Protein AF-A0A1G3FG01-F1 (afdb_monomer_lite)

Foldseek 3Di:
DDDDDDDPDDPPPPPPDDPDDFDKDKDAQLVPRHTQPQVVVVLSVVVVVLVVVCVVPVQDKDKDWDWTPRDPVTWIWIWIQGNFWIKIFTNAHPPDDRVLVVQVCCCVVVVPDDRPDDPPNRHGSMMMTGTDDPDDPPPPPPD

Sequenc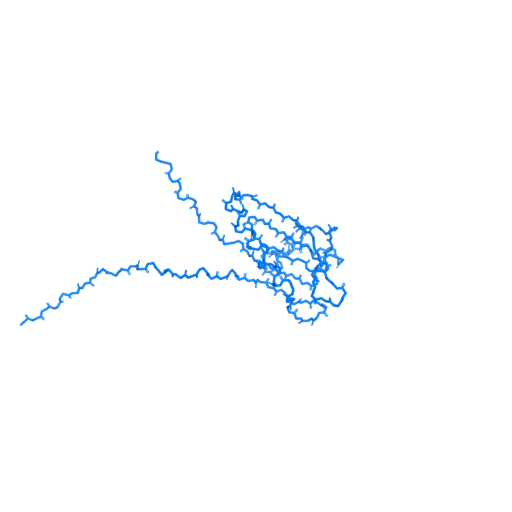e (143 aa):
MTERQLPVHGDIAARKGKPRAPEVVATLCRRSGQHCPAAMVFIRQVLRAAELAIAAAPEFEMTGATTLAGCAEGCPALFRLSAVGVDVFCGVGPEGDADALARFATGFLEARAPVPLPPATSVPLALLRVPAPPIAEPLCRVS

Radius of gyration: 21.1 Å; chains: 1; bounding box: 84×34×46 Å

pLDDT: mean 79.89, std 18.99, range [34.97, 97.56]

Structure (mmCIF, N/CA/C/O backbone):
data_AF-A0A1G3FG01-F1
#
_entry.id   AF-A0A1G3FG01-F1
#
loop_
_atom_site.group_PDB
_atom_site.id
_atom_site.type_symbol
_atom_site.label_atom_id
_atom_site.label_alt_id
_atom_site.label_comp_id
_atom_site.label_asym_id
_atom_site.label_entity_id
_atom_site.label_seq_id
_atom_site.pdbx_PDB_ins_code
_atom_site.Cartn_x
_atom_site.Cartn_y
_atom_site.Cartn_z
_atom_site.occupancy
_atom_site.B_iso_or_equiv
_atom_site.auth_seq_id
_atom_site.auth_comp_id
_atom_site.auth_asym_id
_atom_site.auth_atom_id
_atom_site.pdbx_PDB_model_num
ATOM 1 N N . MET A 1 1 ? 69.786 -13.575 8.326 1.00 42.09 1 MET A N 1
ATOM 2 C CA . MET A 1 1 ? 69.170 -12.373 7.730 1.00 42.09 1 MET A CA 1
ATOM 3 C C . MET A 1 1 ? 67.927 -12.848 7.011 1.00 42.09 1 MET A C 1
ATOM 5 O O . MET A 1 1 ? 68.037 -13.524 6.001 1.00 42.09 1 MET A O 1
ATOM 9 N N . THR A 1 2 ? 66.781 -12.648 7.652 1.00 40.59 2 THR A N 1
ATOM 10 C CA . THR A 1 2 ? 65.496 -13.258 7.305 1.00 40.59 2 THR A CA 1
ATOM 11 C C . THR A 1 2 ? 64.556 -12.115 6.977 1.00 40.59 2 THR A C 1
ATOM 13 O O . THR A 1 2 ? 64.169 -11.394 7.893 1.00 40.59 2 THR A O 1
ATOM 16 N N . GLU A 1 3 ? 64.200 -11.935 5.709 1.00 38.56 3 GLU A N 1
ATOM 17 C CA . GLU A 1 3 ? 63.191 -10.951 5.326 1.00 38.56 3 GLU A CA 1
ATOM 18 C C . GLU A 1 3 ? 61.997 -11.673 4.707 1.00 38.56 3 GLU A C 1
ATOM 20 O O . GLU A 1 3 ? 62.112 -12.445 3.757 1.00 38.56 3 GLU A O 1
ATOM 25 N N . ARG A 1 4 ? 60.864 -11.515 5.391 1.00 40.09 4 ARG A N 1
ATOM 26 C CA . ARG A 1 4 ? 59.598 -12.191 5.141 1.00 40.09 4 ARG A CA 1
ATOM 27 C C . ARG A 1 4 ? 58.892 -11.525 3.965 1.00 40.09 4 ARG A C 1
ATOM 29 O O . ARG A 1 4 ? 58.605 -10.334 4.009 1.00 40.09 4 ARG A O 1
ATOM 36 N N . GLN A 1 5 ? 58.541 -12.337 2.977 1.00 43.47 5 GLN A N 1
ATOM 37 C CA . GLN A 1 5 ? 57.603 -12.018 1.906 1.00 43.47 5 GLN A CA 1
ATOM 38 C C . GLN A 1 5 ? 56.250 -11.555 2.494 1.00 43.47 5 GLN A C 1
ATOM 40 O O . GLN A 1 5 ? 55.611 -12.310 3.231 1.00 43.47 5 GLN A O 1
ATOM 45 N N . LEU A 1 6 ? 55.790 -10.345 2.158 1.00 46.69 6 LEU A N 1
ATOM 46 C CA . LEU A 1 6 ? 54.380 -9.956 2.294 1.00 46.69 6 LEU A CA 1
ATOM 47 C C . LEU A 1 6 ? 53.619 -10.377 1.025 1.00 46.69 6 LEU A C 1
ATOM 49 O O . LEU A 1 6 ? 54.015 -9.964 -0.066 1.00 46.69 6 LEU A O 1
ATOM 53 N N . PRO A 1 7 ? 52.495 -11.106 1.119 1.00 39.91 7 PRO A N 1
ATOM 54 C CA . PRO A 1 7 ? 51.540 -11.174 0.027 1.00 39.91 7 PRO A CA 1
ATOM 55 C C . PRO A 1 7 ? 50.610 -9.955 0.104 1.00 39.91 7 PRO A C 1
ATOM 57 O O . PRO A 1 7 ? 49.805 -9.826 1.024 1.00 39.91 7 PRO A O 1
ATOM 60 N N . VAL A 1 8 ? 50.721 -9.050 -0.870 1.00 47.31 8 VAL A N 1
ATOM 61 C CA . VAL A 1 8 ? 49.809 -7.908 -1.049 1.00 47.31 8 VAL A CA 1
ATOM 62 C C . VAL A 1 8 ? 48.868 -8.207 -2.208 1.00 47.31 8 VAL A C 1
ATOM 64 O O . VAL A 1 8 ? 48.956 -7.564 -3.240 1.00 47.31 8 VAL A O 1
ATOM 67 N N . HIS A 1 9 ? 48.007 -9.213 -2.084 1.00 38.91 9 HIS A N 1
ATOM 68 C CA . HIS A 1 9 ? 46.822 -9.365 -2.935 1.00 38.91 9 HIS A CA 1
ATOM 69 C C . HIS A 1 9 ? 45.670 -9.747 -2.008 1.00 38.91 9 HIS A C 1
ATOM 71 O O . HIS A 1 9 ? 45.477 -10.907 -1.658 1.00 38.91 9 HIS A O 1
ATOM 77 N N . GLY A 1 10 ? 44.976 -8.722 -1.512 1.00 34.97 10 GLY A N 1
ATOM 78 C CA . GLY A 1 10 ? 43.741 -8.894 -0.76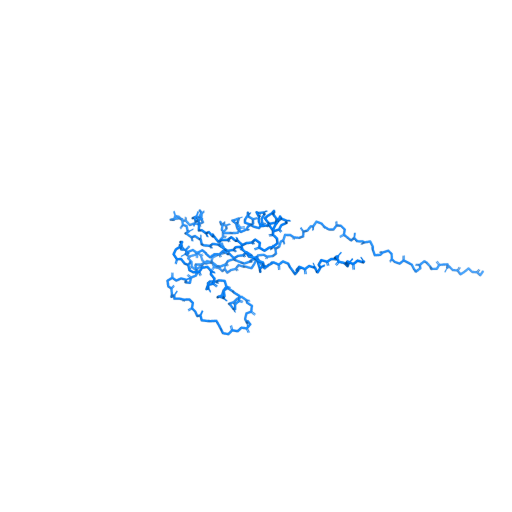5 1.00 34.97 10 GLY A CA 1
ATOM 79 C C . GLY A 1 10 ? 42.644 -9.309 -1.733 1.00 34.97 10 GLY A C 1
ATOM 80 O O . GLY A 1 10 ? 42.160 -8.485 -2.507 1.00 34.97 10 GLY A O 1
ATOM 81 N N . ASP A 1 11 ? 42.269 -10.581 -1.682 1.00 37.22 11 ASP A N 1
ATOM 82 C CA . ASP A 1 11 ? 41.068 -11.096 -2.321 1.00 37.22 11 ASP A CA 1
ATOM 83 C C . ASP A 1 11 ? 39.854 -10.305 -1.817 1.00 37.22 11 ASP A C 1
ATOM 85 O O . ASP A 1 11 ? 39.428 -10.440 -0.665 1.00 37.22 11 ASP A O 1
ATOM 89 N N . ILE A 1 12 ? 39.252 -9.490 -2.689 1.00 45.44 12 ILE A N 1
ATOM 90 C CA . ILE A 1 12 ? 37.878 -9.019 -2.501 1.00 45.44 12 ILE A CA 1
ATOM 91 C C . ILE A 1 12 ? 36.980 -10.227 -2.779 1.00 45.44 12 ILE A C 1
ATOM 93 O O . ILE A 1 12 ? 36.371 -10.368 -3.838 1.00 45.44 12 ILE A O 1
ATOM 97 N N . ALA A 1 13 ? 36.937 -11.148 -1.818 1.00 44.12 13 ALA A N 1
ATOM 98 C CA . ALA A 1 13 ? 35.975 -12.228 -1.803 1.00 44.12 13 ALA A CA 1
ATOM 99 C C . ALA A 1 13 ? 34.583 -11.598 -1.684 1.00 44.12 13 ALA A C 1
ATOM 101 O O . ALA A 1 13 ? 34.191 -11.094 -0.627 1.00 44.12 13 ALA A O 1
ATOM 102 N N . ALA A 1 14 ? 33.850 -11.606 -2.798 1.00 44.62 14 ALA A N 1
ATOM 103 C CA . ALA A 1 14 ? 32.439 -11.278 -2.856 1.00 44.62 14 ALA A CA 1
ATOM 104 C C . ALA A 1 14 ? 31.714 -12.036 -1.737 1.00 44.62 14 ALA A C 1
ATOM 106 O O . ALA A 1 14 ? 31.562 -13.261 -1.782 1.00 44.62 14 ALA A O 1
ATOM 107 N N . ARG A 1 15 ? 31.288 -11.311 -0.698 1.00 47.72 15 ARG A N 1
ATOM 108 C CA . ARG A 1 15 ? 30.442 -11.869 0.354 1.00 47.72 15 ARG A CA 1
ATOM 109 C C . ARG A 1 15 ? 29.139 -12.304 -0.312 1.00 47.72 15 ARG A C 1
ATOM 111 O O . ARG A 1 15 ? 28.271 -11.474 -0.563 1.00 47.72 15 ARG A O 1
ATOM 118 N N . LYS A 1 16 ? 28.995 -13.605 -0.590 1.00 48.34 16 LYS A N 1
ATOM 119 C CA . LYS A 1 16 ? 27.714 -14.256 -0.911 1.00 48.34 16 LYS A CA 1
ATOM 120 C C . LYS A 1 16 ? 26.817 -14.208 0.332 1.00 48.34 16 LYS A C 1
ATOM 122 O O . LYS A 1 16 ? 26.619 -15.206 1.017 1.00 48.34 16 LYS A O 1
ATOM 127 N N . GLY A 1 17 ? 26.337 -13.018 0.676 1.00 45.12 17 GLY A N 1
ATOM 128 C CA . GLY A 1 17 ? 25.308 -12.818 1.684 1.00 45.12 17 GLY A CA 1
ATOM 129 C C . GLY A 1 17 ? 23.942 -13.102 1.071 1.00 45.12 17 GLY A C 1
ATOM 130 O O . GLY A 1 17 ? 23.661 -12.675 -0.046 1.00 45.12 17 GLY A O 1
ATOM 131 N N . LYS A 1 18 ? 23.085 -13.818 1.802 1.00 45.38 18 LYS A N 1
ATOM 132 C CA . LYS A 1 18 ? 21.652 -13.906 1.494 1.00 45.38 18 LYS A CA 1
ATOM 133 C C . LYS A 1 18 ? 21.105 -12.478 1.301 1.00 45.38 18 LYS A C 1
ATOM 135 O O . LYS A 1 18 ? 21.427 -11.635 2.144 1.00 45.38 18 LYS A O 1
ATOM 140 N N . PRO A 1 19 ? 20.301 -12.189 0.257 1.00 55.06 19 PRO A N 1
ATOM 141 C CA . PRO A 1 19 ? 19.701 -10.870 0.100 1.00 55.06 19 PRO A CA 1
ATOM 142 C C . PRO A 1 19 ? 18.960 -10.505 1.385 1.00 55.06 19 PRO A C 1
ATOM 144 O O . PRO A 1 19 ? 18.137 -11.284 1.882 1.00 55.06 19 PRO A O 1
ATOM 147 N N . ARG A 1 20 ? 19.308 -9.358 1.974 1.00 56.94 20 ARG A N 1
ATOM 148 C CA . ARG A 1 20 ? 18.589 -8.842 3.138 1.00 56.94 20 ARG A CA 1
ATOM 149 C C . ARG A 1 20 ? 17.170 -8.536 2.675 1.00 56.94 20 ARG A C 1
ATOM 151 O O . ARG A 1 20 ? 16.995 -7.938 1.617 1.00 56.94 20 ARG A O 1
ATOM 158 N N . ALA A 1 21 ? 16.177 -8.973 3.448 1.00 68.25 21 ALA A N 1
ATOM 159 C CA . ALA A 1 21 ? 14.795 -8.617 3.159 1.00 68.25 21 ALA A CA 1
ATOM 160 C C . ALA A 1 21 ? 14.696 -7.086 3.054 1.00 68.25 21 ALA A C 1
ATOM 162 O O . ALA A 1 21 ? 15.306 -6.403 3.888 1.00 68.25 21 ALA A O 1
ATOM 163 N N . PRO A 1 22 ? 13.991 -6.556 2.042 1.00 79.75 22 PRO A N 1
ATOM 164 C CA . PRO A 1 22 ? 13.885 -5.120 1.869 1.00 79.75 22 PRO A CA 1
ATOM 165 C C . PRO A 1 22 ? 13.255 -4.496 3.118 1.00 79.75 22 PRO A C 1
ATOM 167 O O . PRO A 1 22 ? 12.386 -5.089 3.766 1.00 79.75 22 PRO A O 1
ATOM 170 N N . GLU A 1 23 ? 13.752 -3.322 3.493 1.00 88.75 23 GLU A N 1
ATOM 171 C CA . GLU A 1 23 ? 13.272 -2.607 4.669 1.00 88.75 23 GLU A CA 1
ATOM 172 C C . GLU A 1 23 ? 11.870 -2.055 4.405 1.00 88.75 23 GLU A C 1
ATOM 174 O O . GLU A 1 23 ? 11.627 -1.389 3.399 1.00 88.75 23 GLU A O 1
ATOM 179 N N . VAL A 1 24 ? 10.942 -2.358 5.313 1.00 93.62 24 VAL A N 1
ATOM 180 C CA . VAL A 1 24 ? 9.571 -1.849 5.257 1.00 93.62 24 VAL A CA 1
ATOM 181 C C . VAL A 1 24 ? 9.489 -0.616 6.144 1.00 93.62 24 VAL A C 1
ATOM 183 O O . VAL A 1 24 ? 9.621 -0.723 7.363 1.00 93.62 24 VAL A O 1
ATOM 186 N N . VAL A 1 25 ? 9.217 0.539 5.544 1.00 94.06 25 VAL A N 1
ATOM 187 C CA . VAL A 1 25 ? 8.882 1.761 6.276 1.00 94.06 25 VAL A CA 1
ATOM 188 C C . VAL A 1 25 ? 7.387 1.734 6.562 1.00 94.06 25 VAL A C 1
ATOM 190 O O . VAL A 1 25 ? 6.576 1.640 5.642 1.00 94.06 25 VAL A O 1
ATOM 193 N N . ALA A 1 26 ? 7.004 1.795 7.835 1.00 94.38 26 ALA A N 1
ATOM 194 C CA . ALA A 1 26 ? 5.611 1.691 8.247 1.00 94.38 26 ALA A CA 1
ATOM 195 C C . ALA A 1 26 ? 5.247 2.769 9.265 1.00 94.38 26 ALA A C 1
ATOM 197 O O . ALA A 1 26 ? 5.945 2.985 10.252 1.00 94.38 26 ALA A O 1
ATOM 198 N N . THR A 1 27 ? 4.099 3.399 9.055 1.00 95.19 27 THR A N 1
ATOM 199 C CA . THR A 1 27 ? 3.455 4.252 10.063 1.00 95.19 27 THR A CA 1
ATOM 200 C C . THR A 1 27 ? 2.712 3.406 11.104 1.00 95.19 27 THR A C 1
ATOM 202 O O . THR A 1 27 ? 2.476 2.205 10.915 1.00 95.19 27 THR A O 1
ATOM 205 N N . LEU A 1 28 ? 2.332 4.028 12.222 1.00 95.00 28 LEU A N 1
ATOM 206 C CA . LEU A 1 28 ? 1.412 3.421 13.181 1.00 95.00 28 LEU A CA 1
ATOM 207 C C . LEU A 1 28 ? -0.023 3.518 12.662 1.00 95.00 28 LEU A C 1
ATOM 209 O O . LEU A 1 28 ? -0.428 4.531 12.093 1.00 95.00 28 LEU A O 1
ATOM 213 N N . CYS A 1 29 ? -0.806 2.469 12.897 1.00 94.38 29 CYS A N 1
ATOM 214 C CA . CYS A 1 29 ? -2.222 2.482 12.583 1.00 94.38 29 CYS A CA 1
ATOM 215 C C . CYS A 1 29 ? -2.951 3.472 13.491 1.00 94.38 29 CYS A C 1
ATOM 217 O O . CYS A 1 29 ? -2.956 3.307 14.708 1.00 94.38 29 CYS A O 1
ATOM 219 N N . ARG A 1 30 ? -3.648 4.451 12.914 1.00 92.25 30 ARG A N 1
ATOM 220 C CA . ARG A 1 30 ? -4.432 5.445 13.666 1.00 92.25 30 ARG A CA 1
ATOM 221 C C . ARG A 1 30 ? -5.577 4.831 14.477 1.00 92.25 30 ARG A C 1
ATOM 223 O O . ARG A 1 30 ? -6.041 5.451 15.424 1.00 92.25 30 ARG A O 1
ATOM 230 N N . ARG A 1 31 ? -6.023 3.619 14.122 1.00 90.12 31 ARG A N 1
ATOM 231 C CA . ARG A 1 31 ? -7.070 2.882 14.849 1.00 90.12 31 ARG A CA 1
ATOM 232 C C . ARG A 1 31 ? -6.529 2.128 16.067 1.00 90.12 31 ARG A C 1
ATOM 234 O O . ARG A 1 31 ? -7.169 2.143 17.107 1.00 90.12 31 ARG A O 1
ATOM 241 N N . SER A 1 32 ? -5.390 1.442 15.939 1.00 90.44 32 SER A N 1
ATOM 242 C CA . SER A 1 32 ? -4.846 0.584 17.009 1.00 90.44 32 SER A CA 1
ATOM 243 C C . SER A 1 32 ? -3.651 1.183 17.754 1.00 90.44 32 SER A C 1
ATOM 245 O O . SER A 1 32 ? -3.230 0.633 18.766 1.00 90.44 32 SER A O 1
ATOM 247 N N . GLY A 1 33 ? -3.057 2.263 17.243 1.00 93.38 33 GLY A N 1
ATOM 248 C CA . GLY A 1 33 ? -1.822 2.856 17.761 1.00 93.38 33 GLY A CA 1
ATOM 249 C C . GLY A 1 33 ? -0.565 2.005 17.543 1.00 93.38 33 GLY A C 1
ATOM 250 O O . GLY A 1 33 ? 0.485 2.340 18.074 1.00 93.38 33 GLY A O 1
ATOM 251 N N . GLN A 1 34 ? -0.652 0.904 16.789 1.00 93.44 34 GLN A N 1
ATOM 252 C CA . GLN A 1 34 ? 0.433 -0.063 16.568 1.00 93.44 34 GLN A CA 1
ATOM 253 C C . GLN A 1 34 ? 0.662 -0.293 15.067 1.00 93.44 34 GLN A C 1
ATOM 255 O O . GLN A 1 34 ? -0.205 0.021 14.247 1.00 93.44 34 GLN A O 1
ATOM 260 N N . HIS A 1 35 ? 1.798 -0.875 14.677 1.00 93.75 35 HIS A N 1
ATOM 261 C CA . HIS A 1 35 ? 1.983 -1.332 13.294 1.00 93.75 35 HIS A CA 1
ATOM 262 C C . HIS A 1 35 ? 0.950 -2.407 12.930 1.00 93.75 35 HIS A C 1
ATOM 264 O O . HIS A 1 35 ? 0.632 -3.274 13.742 1.00 93.75 35 HIS A O 1
ATOM 270 N N . CYS A 1 36 ? 0.427 -2.370 11.701 1.00 94.88 36 CYS A N 1
ATOM 271 C CA . CYS A 1 36 ? -0.581 -3.331 11.257 1.00 94.88 36 CYS A CA 1
ATOM 272 C C . CYS A 1 36 ? 0.071 -4.677 10.870 1.00 94.88 36 CYS A C 1
ATOM 274 O O . CYS A 1 36 ? 0.758 -4.741 9.845 1.00 94.88 36 CYS A O 1
ATOM 276 N N . PRO A 1 37 ? -0.158 -5.777 11.618 1.00 93.56 37 PRO A N 1
ATOM 277 C CA . PRO A 1 37 ? 0.482 -7.060 11.328 1.00 93.56 37 PRO A CA 1
ATOM 278 C C . PRO A 1 37 ? 0.003 -7.661 10.000 1.00 93.56 37 PRO A C 1
ATOM 280 O O . PRO A 1 37 ? 0.812 -8.190 9.239 1.00 93.56 37 PRO A O 1
ATOM 283 N N . ALA A 1 38 ? -1.287 -7.522 9.678 1.00 95.94 38 ALA A N 1
ATOM 284 C CA . ALA A 1 38 ? -1.848 -8.020 8.423 1.00 95.94 38 ALA A CA 1
ATOM 285 C C . ALA A 1 38 ? -1.235 -7.313 7.203 1.00 95.94 38 ALA A C 1
ATOM 287 O O . ALA A 1 38 ? -0.871 -7.972 6.231 1.00 95.94 38 ALA A O 1
ATOM 288 N N . ALA A 1 39 ? -1.033 -5.994 7.277 1.00 96.19 39 ALA A N 1
ATOM 289 C CA . ALA A 1 39 ? -0.382 -5.239 6.209 1.00 96.19 39 ALA A CA 1
ATOM 290 C C . ALA A 1 39 ? 1.099 -5.622 6.050 1.00 96.19 39 ALA A C 1
ATOM 292 O O . ALA A 1 39 ? 1.575 -5.764 4.928 1.00 96.19 39 ALA A O 1
ATOM 293 N N . MET A 1 40 ? 1.812 -5.869 7.157 1.00 95.56 40 MET A N 1
ATOM 294 C CA . MET A 1 40 ? 3.208 -6.332 7.132 1.00 95.56 40 MET A CA 1
ATOM 295 C C . MET A 1 40 ? 3.372 -7.710 6.483 1.00 95.56 40 MET A C 1
ATOM 297 O O . MET A 1 40 ? 4.414 -7.998 5.890 1.00 95.56 40 MET A O 1
ATOM 301 N N . VAL A 1 41 ? 2.389 -8.599 6.632 1.00 95.25 41 VAL A N 1
ATOM 302 C CA . VAL A 1 41 ? 2.373 -9.883 5.916 1.00 95.25 41 VAL A CA 1
ATOM 303 C C . VAL A 1 41 ? 2.045 -9.647 4.446 1.00 95.25 41 VAL A C 1
ATOM 305 O O . VAL A 1 41 ? 2.766 -10.134 3.579 1.00 95.25 41 VAL A O 1
ATOM 308 N N . PHE A 1 42 ? 1.005 -8.862 4.165 1.00 96.75 42 PHE A N 1
ATOM 309 C CA . PHE A 1 42 ? 0.535 -8.600 2.809 1.00 96.75 42 PHE A CA 1
ATOM 310 C C . PHE A 1 42 ? 1.604 -7.951 1.921 1.00 96.75 42 PHE A C 1
ATOM 312 O O . PHE A 1 42 ? 1.891 -8.474 0.848 1.00 96.75 42 PHE A O 1
ATOM 319 N N . ILE A 1 43 ? 2.273 -6.890 2.387 1.00 96.62 43 ILE A N 1
ATOM 320 C CA . ILE A 1 43 ? 3.314 -6.207 1.603 1.00 96.62 43 ILE A CA 1
ATOM 321 C C . ILE A 1 43 ? 4.466 -7.148 1.232 1.00 96.62 43 ILE A C 1
ATOM 323 O O . ILE A 1 43 ? 5.002 -7.062 0.135 1.00 96.62 43 ILE A O 1
ATOM 327 N N . ARG A 1 44 ? 4.802 -8.116 2.096 1.00 94.81 44 ARG A N 1
ATOM 328 C CA . ARG A 1 44 ? 5.819 -9.136 1.796 1.00 94.81 44 ARG A CA 1
ATOM 329 C C . ARG A 1 44 ? 5.378 -10.104 0.698 1.00 94.81 44 ARG A C 1
ATOM 331 O O . ARG A 1 44 ? 6.213 -10.519 -0.100 1.00 94.81 44 ARG A O 1
ATOM 338 N N . GLN A 1 45 ? 4.089 -10.438 0.627 1.00 95.00 45 GLN A N 1
ATOM 339 C CA . GLN A 1 45 ? 3.550 -11.251 -0.469 1.00 95.00 45 GLN A CA 1
ATOM 340 C C . GLN A 1 45 ? 3.531 -10.468 -1.785 1.00 95.00 45 GLN A C 1
ATOM 342 O O . GLN A 1 45 ? 3.941 -10.997 -2.816 1.00 95.00 45 GLN A O 1
ATOM 347 N N . VAL A 1 46 ? 3.138 -9.190 -1.740 1.00 95.62 46 VAL A N 1
ATOM 348 C CA . VAL A 1 46 ? 3.175 -8.306 -2.915 1.00 95.62 46 VAL A CA 1
ATOM 349 C C . VAL A 1 46 ? 4.604 -8.136 -3.422 1.00 95.62 46 VAL A C 1
ATOM 351 O O . VAL A 1 46 ? 4.828 -8.261 -4.618 1.00 95.62 46 VAL A O 1
ATOM 354 N N . LEU A 1 47 ? 5.586 -7.947 -2.536 1.00 93.44 47 LEU A N 1
ATOM 355 C CA . LEU A 1 47 ? 7.002 -7.905 -2.913 1.00 93.44 47 LEU A CA 1
ATOM 356 C C . LEU A 1 47 ? 7.455 -9.185 -3.615 1.00 93.44 47 LEU A C 1
ATOM 358 O O . LEU A 1 47 ? 8.150 -9.120 -4.623 1.00 93.44 47 LEU A O 1
ATOM 362 N N . ARG A 1 48 ? 7.038 -10.355 -3.122 1.00 91.88 48 ARG A N 1
ATOM 363 C CA . ARG A 1 48 ? 7.400 -11.623 -3.760 1.00 91.88 48 ARG A CA 1
ATOM 364 C C . ARG A 1 48 ? 6.789 -11.763 -5.155 1.00 91.88 48 ARG A C 1
ATOM 366 O O . ARG A 1 48 ? 7.441 -12.289 -6.053 1.00 91.88 48 ARG A O 1
ATOM 373 N N . ALA A 1 49 ? 5.558 -11.292 -5.342 1.00 90.94 49 ALA A N 1
ATOM 374 C CA . ALA A 1 49 ? 4.935 -11.225 -6.660 1.00 90.94 49 ALA A CA 1
ATOM 375 C C . ALA A 1 49 ? 5.642 -10.202 -7.569 1.00 90.94 49 ALA A C 1
ATOM 377 O O . ALA A 1 49 ? 5.882 -10.486 -8.741 1.00 90.94 49 ALA A O 1
ATOM 378 N N . ALA A 1 50 ? 6.035 -9.054 -7.013 1.00 90.44 50 ALA A N 1
ATOM 379 C CA . ALA A 1 50 ? 6.753 -7.998 -7.716 1.00 90.44 50 ALA A CA 1
ATOM 380 C C . ALA A 1 50 ? 8.101 -8.475 -8.261 1.00 90.44 50 ALA A C 1
ATOM 382 O O . ALA A 1 50 ? 8.408 -8.206 -9.415 1.00 90.44 50 ALA A O 1
ATOM 383 N N . GLU A 1 51 ? 8.872 -9.232 -7.472 1.00 88.38 51 GLU A N 1
ATOM 384 C CA . GLU A 1 51 ? 10.144 -9.822 -7.914 1.00 88.38 51 GLU A CA 1
ATOM 385 C C . GLU A 1 51 ? 9.982 -10.643 -9.203 1.00 88.38 51 GLU A C 1
ATOM 387 O O . GLU A 1 51 ? 10.812 -10.552 -10.104 1.00 88.38 51 GLU A O 1
ATOM 392 N N . LEU A 1 52 ? 8.905 -11.427 -9.305 1.00 88.69 52 LEU A N 1
ATOM 393 C CA . LEU A 1 52 ? 8.625 -12.251 -10.482 1.00 88.69 52 LEU A CA 1
ATOM 394 C C . LEU A 1 52 ? 8.137 -11.409 -11.665 1.00 88.69 52 LEU A C 1
ATOM 396 O O . LEU A 1 52 ? 8.584 -11.617 -12.791 1.00 88.69 52 LEU A O 1
ATOM 400 N N . ALA A 1 53 ? 7.230 -10.465 -11.410 1.00 88.75 53 ALA A N 1
ATOM 401 C CA . ALA A 1 53 ? 6.643 -9.634 -12.453 1.00 88.75 53 ALA A CA 1
ATOM 402 C C . ALA A 1 53 ? 7.674 -8.681 -13.078 1.00 88.75 53 ALA A C 1
ATOM 404 O O . ALA A 1 53 ? 7.798 -8.640 -14.299 1.00 88.75 53 ALA A O 1
ATOM 405 N N . ILE A 1 54 ? 8.471 -7.994 -12.253 1.00 86.44 54 ILE A N 1
ATOM 406 C CA . ILE A 1 54 ? 9.508 -7.051 -12.700 1.00 86.44 54 ILE A CA 1
ATOM 407 C C . ILE A 1 54 ? 10.614 -7.777 -13.474 1.00 86.44 54 ILE A C 1
ATOM 409 O O . ILE A 1 54 ? 11.110 -7.257 -14.471 1.00 86.44 54 ILE A O 1
ATOM 413 N N . ALA A 1 55 ? 10.982 -8.997 -13.066 1.00 86.44 55 ALA A N 1
ATOM 414 C CA . ALA A 1 55 ? 11.966 -9.795 -13.798 1.00 86.44 55 ALA A CA 1
ATOM 415 C C . ALA A 1 55 ? 11.503 -10.152 -15.223 1.00 86.44 55 ALA A C 1
ATOM 417 O O . ALA A 1 55 ? 12.336 -10.288 -16.117 1.00 86.44 55 ALA A O 1
ATOM 418 N N . ALA A 1 56 ? 10.192 -10.306 -15.436 1.00 89.81 56 ALA A N 1
ATOM 419 C CA . ALA A 1 56 ? 9.615 -10.569 -16.752 1.00 89.81 56 ALA A CA 1
ATOM 420 C C . ALA A 1 56 ? 9.347 -9.282 -17.554 1.00 89.81 56 ALA A C 1
ATOM 422 O O . ALA A 1 56 ? 9.478 -9.282 -18.777 1.00 89.81 56 ALA A O 1
ATOM 423 N N . ALA A 1 57 ? 8.973 -8.197 -16.877 1.00 89.56 57 ALA A N 1
ATOM 424 C CA . ALA A 1 57 ? 8.651 -6.906 -17.468 1.00 89.56 57 ALA A CA 1
ATOM 425 C C . ALA A 1 57 ? 9.078 -5.775 -16.509 1.00 89.56 57 ALA A C 1
ATOM 427 O O . ALA A 1 57 ? 8.355 -5.490 -15.555 1.00 89.56 57 ALA A O 1
ATOM 428 N N . PRO A 1 58 ? 10.225 -5.108 -16.747 1.00 86.44 58 PRO A N 1
ATOM 429 C CA . PRO A 1 58 ? 10.766 -4.102 -15.824 1.00 86.44 58 PRO A CA 1
ATOM 430 C C . PRO A 1 58 ? 9.832 -2.921 -15.531 1.00 86.44 58 PRO A C 1
ATOM 432 O O . PRO A 1 58 ? 9.835 -2.399 -14.422 1.00 86.44 58 PRO A O 1
ATOM 435 N N . GLU A 1 59 ? 9.003 -2.544 -16.505 1.00 88.19 59 GLU A N 1
ATOM 436 C CA . GLU A 1 59 ? 8.021 -1.453 -16.408 1.00 88.19 59 GLU A CA 1
ATOM 437 C C . GLU A 1 59 ? 6.662 -1.920 -15.853 1.00 88.19 59 GLU A C 1
ATOM 439 O O . GLU A 1 59 ? 5.656 -1.224 -15.980 1.00 88.19 59 GLU A O 1
ATOM 444 N N . PHE A 1 60 ? 6.581 -3.135 -15.302 1.00 91.00 60 PHE A N 1
ATOM 445 C CA . PHE A 1 60 ? 5.327 -3.668 -14.786 1.00 91.00 60 PHE A CA 1
ATOM 446 C C . PHE A 1 60 ? 4.826 -2.851 -13.591 1.00 91.00 60 PHE A C 1
ATOM 448 O O . PHE A 1 60 ? 5.501 -2.727 -12.567 1.00 91.00 60 PHE A O 1
ATOM 455 N N . GLU A 1 61 ? 3.586 -2.380 -13.696 1.00 93.94 61 GLU A N 1
ATOM 456 C CA . GLU A 1 61 ? 2.859 -1.735 -12.609 1.00 93.94 61 GLU A CA 1
ATOM 457 C C . GLU A 1 61 ? 1.565 -2.491 -12.304 1.00 93.94 61 GLU A C 1
ATOM 459 O O . GLU A 1 61 ? 0.937 -3.088 -13.180 1.00 93.94 61 GLU A O 1
ATOM 464 N N . MET A 1 62 ? 1.151 -2.465 -11.040 1.00 94.75 62 MET A N 1
ATOM 465 C CA . MET A 1 62 ? -0.090 -3.090 -10.599 1.00 94.75 62 MET A CA 1
ATOM 466 C C . MET A 1 62 ? -0.694 -2.317 -9.435 1.00 94.75 62 MET A C 1
ATOM 468 O O . MET A 1 62 ? -0.058 -2.134 -8.400 1.00 94.75 62 MET A O 1
ATOM 472 N N . THR A 1 63 ? -1.965 -1.960 -9.573 1.00 96.38 63 THR A N 1
ATOM 473 C CA . THR A 1 63 ? -2.769 -1.372 -8.501 1.00 96.38 63 THR A CA 1
ATOM 474 C C . THR A 1 63 ? -3.942 -2.291 -8.211 1.00 96.38 63 THR A C 1
ATOM 476 O O . THR A 1 63 ? -4.539 -2.860 -9.125 1.00 96.38 63 THR A O 1
ATOM 479 N N . GLY A 1 64 ? -4.284 -2.447 -6.939 1.00 95.94 64 GLY A N 1
ATOM 480 C CA . GLY A 1 64 ? -5.434 -3.246 -6.548 1.00 95.94 64 GLY A CA 1
ATOM 481 C C . GLY A 1 64 ? -5.936 -2.900 -5.160 1.00 95.94 64 GLY A C 1
ATOM 482 O O . GLY A 1 64 ? -5.265 -2.223 -4.383 1.00 95.94 64 GLY A O 1
ATOM 483 N N . ALA A 1 65 ? -7.129 -3.393 -4.848 1.00 96.62 65 ALA A N 1
ATOM 484 C CA . ALA A 1 65 ? -7.735 -3.273 -3.533 1.00 96.62 65 ALA A CA 1
ATOM 485 C C . ALA A 1 65 ? -7.978 -4.661 -2.931 1.00 96.62 65 ALA A C 1
ATOM 487 O O . ALA A 1 65 ? -8.213 -5.639 -3.640 1.00 96.62 65 ALA A O 1
ATOM 488 N N . THR A 1 66 ? -7.913 -4.749 -1.608 1.00 96.06 66 THR A N 1
ATOM 489 C CA . THR A 1 66 ? -8.175 -5.969 -0.842 1.00 96.06 66 THR A CA 1
ATOM 490 C C . THR A 1 66 ? -8.778 -5.625 0.518 1.00 96.06 66 THR A C 1
ATOM 492 O O . THR A 1 66 ? -8.886 -4.457 0.885 1.00 96.06 66 THR A O 1
ATOM 495 N N . THR A 1 67 ? -9.177 -6.633 1.289 1.00 96.44 67 THR A N 1
ATOM 496 C CA . THR A 1 67 ? -9.552 -6.475 2.698 1.00 96.44 67 THR A CA 1
ATOM 497 C C . THR A 1 67 ? -8.611 -7.298 3.565 1.00 96.44 67 THR A C 1
ATOM 499 O O . THR A 1 67 ? -8.524 -8.517 3.440 1.00 96.44 67 THR A O 1
ATOM 502 N N . LEU A 1 68 ? -7.890 -6.621 4.456 1.00 95.31 68 LEU A N 1
ATOM 503 C CA . LEU A 1 68 ? -6.938 -7.228 5.375 1.00 95.31 68 LEU A CA 1
ATOM 504 C C . LEU A 1 68 ? -7.644 -7.704 6.647 1.00 95.31 68 LEU A C 1
ATOM 506 O O . LEU A 1 68 ? -8.385 -6.950 7.283 1.00 95.31 68 LEU A O 1
ATOM 510 N N . ALA A 1 69 ? -7.319 -8.917 7.092 1.00 89.19 69 ALA A N 1
ATOM 511 C CA . ALA A 1 69 ? -7.784 -9.489 8.358 1.00 89.19 69 ALA A CA 1
ATOM 512 C C . ALA A 1 69 ? -6.987 -8.955 9.572 1.00 89.19 69 ALA A C 1
ATOM 514 O O . ALA A 1 69 ? -6.474 -9.717 10.385 1.00 89.19 69 ALA A O 1
ATOM 515 N N . GLY A 1 70 ? -6.800 -7.632 9.653 1.00 74.50 70 GLY A N 1
ATOM 516 C CA . GLY A 1 70 ? -6.005 -6.973 10.703 1.00 74.50 70 GLY A CA 1
ATOM 517 C C . GLY A 1 70 ? -6.820 -6.312 11.818 1.00 74.50 70 GLY A C 1
ATOM 518 O O . GLY A 1 70 ? -6.257 -5.933 12.841 1.00 74.50 70 GLY A O 1
ATOM 519 N N . CYS A 1 71 ? -8.125 -6.133 11.625 1.00 83.56 71 CYS A N 1
ATOM 520 C CA . CYS A 1 71 ? -9.049 -5.521 12.582 1.00 83.56 71 CYS A CA 1
ATOM 521 C C . CYS A 1 71 ? -10.317 -6.377 12.678 1.00 83.56 71 CYS A C 1
ATOM 523 O O . CYS A 1 71 ? -10.609 -7.119 11.743 1.00 83.56 71 CYS A O 1
ATOM 525 N N . ALA A 1 72 ? -11.078 -6.246 13.770 1.00 75.69 72 ALA A N 1
ATOM 526 C CA . ALA A 1 72 ? -12.300 -7.029 13.996 1.00 75.69 72 ALA A CA 1
ATOM 527 C C . ALA A 1 72 ? -13.329 -6.899 12.853 1.00 75.69 72 ALA A C 1
ATOM 529 O O . ALA A 1 72 ? -13.973 -7.874 12.491 1.00 75.69 72 ALA A O 1
ATOM 530 N N . GLU A 1 73 ? -13.426 -5.718 12.243 1.00 79.69 73 GLU A N 1
ATOM 531 C CA . GLU A 1 73 ? -14.348 -5.420 11.133 1.00 79.69 73 GLU A CA 1
ATOM 532 C C . GLU A 1 73 ? -13.724 -5.653 9.743 1.00 79.69 73 GLU A C 1
ATOM 534 O O . GLU A 1 73 ? -14.307 -5.296 8.723 1.00 79.69 73 GLU A O 1
ATOM 539 N N . GLY A 1 74 ? -12.504 -6.196 9.684 1.00 87.94 74 GLY A N 1
ATOM 540 C CA . GLY A 1 74 ? -11.663 -6.103 8.494 1.00 87.94 74 GLY A CA 1
ATOM 541 C C . GLY A 1 74 ? -11.115 -4.685 8.282 1.00 87.94 74 GLY A C 1
ATOM 542 O O . GLY A 1 74 ? -11.457 -3.728 8.983 1.00 87.94 74 GLY A O 1
ATOM 543 N N . CYS A 1 75 ? -10.176 -4.554 7.350 1.00 94.00 75 CYS A N 1
ATOM 544 C CA . CYS A 1 75 ? -9.579 -3.271 6.993 1.00 94.00 75 CYS A CA 1
ATOM 545 C C . CYS A 1 75 ? -9.391 -3.215 5.472 1.00 94.00 75 CYS A C 1
ATOM 547 O O . CYS A 1 75 ? -8.538 -3.954 4.969 1.00 94.00 75 CYS A O 1
ATOM 549 N N . PRO A 1 76 ? -10.165 -2.401 4.727 1.00 94.94 76 PRO A N 1
ATOM 550 C CA . PRO A 1 76 ? -9.930 -2.238 3.297 1.00 94.94 76 PRO A CA 1
ATOM 551 C C . PRO A 1 76 ? -8.521 -1.688 3.087 1.00 94.94 76 PRO A C 1
ATOM 553 O O . PRO A 1 76 ? -8.025 -0.908 3.901 1.00 94.94 76 PRO A O 1
ATOM 556 N N . ALA A 1 77 ? -7.845 -2.129 2.039 1.00 96.12 77 ALA A N 1
ATOM 557 C CA . ALA A 1 77 ? -6.520 -1.649 1.710 1.00 96.12 77 ALA A CA 1
ATOM 558 C C . ALA A 1 77 ? -6.360 -1.520 0.204 1.00 96.12 77 ALA A C 1
ATOM 560 O O . ALA A 1 77 ? -6.625 -2.467 -0.537 1.00 96.12 77 ALA A O 1
ATOM 561 N N . LEU A 1 78 ? -5.856 -0.368 -0.217 1.00 97.25 78 LEU A N 1
ATOM 562 C CA . LEU A 1 78 ? -5.388 -0.127 -1.571 1.00 97.25 78 LEU A CA 1
ATOM 563 C C . LEU A 1 78 ? -3.879 -0.378 -1.610 1.00 97.25 78 LEU A C 1
ATOM 565 O O . LEU A 1 78 ? -3.170 -0.040 -0.661 1.00 97.25 78 LEU A O 1
ATOM 569 N N . PHE A 1 79 ? -3.367 -0.970 -2.680 1.00 97.56 79 PHE A N 1
ATOM 570 C CA . PHE A 1 79 ? -1.934 -1.156 -2.872 1.00 97.56 79 PHE A CA 1
ATOM 571 C C . PHE A 1 79 ? -1.516 -0.772 -4.283 1.00 97.56 79 PHE A C 1
ATOM 573 O O . PHE A 1 79 ? -2.303 -0.872 -5.224 1.00 97.56 79 PHE A O 1
ATOM 580 N N . ARG A 1 80 ? -0.256 -0.360 -4.408 1.00 96.25 80 ARG A N 1
ATOM 581 C CA . ARG A 1 80 ? 0.376 0.014 -5.671 1.00 96.25 80 ARG A CA 1
ATOM 582 C C . ARG A 1 80 ? 1.764 -0.603 -5.734 1.00 96.25 80 ARG A C 1
ATOM 584 O O . ARG A 1 80 ? 2.560 -0.441 -4.815 1.00 96.25 80 ARG A O 1
ATOM 591 N N . LEU A 1 81 ? 2.035 -1.308 -6.818 1.00 95.06 81 LEU A N 1
ATOM 592 C CA . LEU A 1 81 ? 3.342 -1.777 -7.244 1.00 95.06 81 LEU A CA 1
ATOM 593 C C . LEU A 1 81 ? 3.732 -0.972 -8.482 1.00 95.06 81 LEU A C 1
ATOM 595 O O . LEU A 1 81 ? 2.951 -0.873 -9.423 1.00 95.06 81 LEU A O 1
ATOM 599 N N . SER A 1 82 ? 4.936 -0.414 -8.475 1.00 91.69 82 SER A N 1
ATOM 600 C CA . SER A 1 82 ? 5.499 0.344 -9.593 1.00 91.69 82 SER A CA 1
ATOM 601 C C . SER A 1 82 ? 7.022 0.237 -9.593 1.00 91.69 82 SER A C 1
ATOM 603 O O . SER A 1 82 ? 7.606 -0.306 -8.651 1.00 91.69 82 SER A O 1
ATOM 605 N N . ALA A 1 83 ? 7.676 0.843 -10.585 1.00 86.25 83 ALA A N 1
ATOM 606 C CA . ALA A 1 83 ? 9.136 0.924 -10.647 1.00 86.25 83 ALA A CA 1
ATOM 607 C C . ALA A 1 83 ? 9.770 1.610 -9.417 1.00 86.25 83 ALA A C 1
ATOM 609 O O . ALA A 1 83 ? 10.935 1.372 -9.108 1.00 86.25 83 ALA A O 1
ATOM 610 N N . VAL A 1 84 ? 9.015 2.440 -8.683 1.00 86.94 84 VAL A N 1
ATOM 611 C CA . VAL A 1 84 ? 9.508 3.123 -7.472 1.00 86.94 84 VAL A CA 1
ATOM 612 C C . VAL A 1 84 ? 9.358 2.295 -6.191 1.00 86.94 84 VAL A C 1
ATOM 614 O O . VAL A 1 84 ? 9.912 2.673 -5.157 1.00 86.94 84 VAL A O 1
ATOM 617 N N . GLY A 1 85 ? 8.644 1.166 -6.237 1.00 91.38 85 GLY A N 1
ATOM 618 C CA . GLY A 1 85 ? 8.450 0.272 -5.097 1.00 91.38 85 GLY A CA 1
ATOM 619 C C . GLY A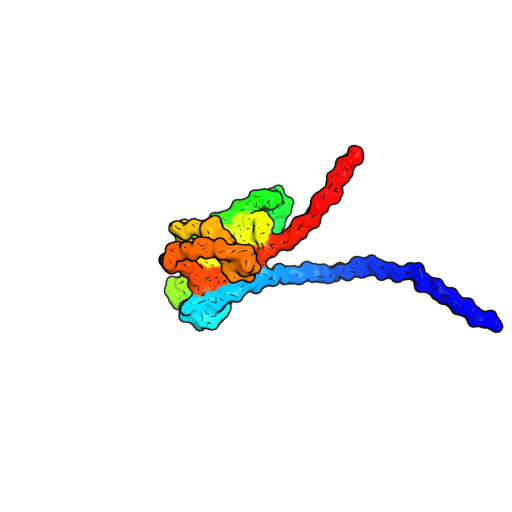 1 85 ? 7.007 -0.179 -4.890 1.00 91.38 85 GLY A C 1
ATOM 620 O O . GLY A 1 85 ? 6.168 -0.112 -5.792 1.00 91.38 85 GLY A O 1
ATOM 621 N N . VAL A 1 86 ? 6.737 -0.651 -3.671 1.00 95.69 86 VAL A N 1
ATOM 622 C CA . VAL A 1 86 ? 5.423 -1.124 -3.224 1.00 95.69 86 VAL A CA 1
ATOM 623 C C . VAL A 1 86 ? 4.899 -0.230 -2.111 1.00 95.69 86 VAL A C 1
ATOM 625 O O . VAL A 1 86 ? 5.559 -0.070 -1.084 1.00 95.69 86 VAL A O 1
ATOM 628 N N . ASP A 1 87 ? 3.682 0.275 -2.282 1.00 96.94 87 ASP A N 1
ATOM 629 C CA . ASP A 1 87 ? 2.931 1.018 -1.275 1.00 96.94 87 ASP A CA 1
ATOM 630 C C . ASP A 1 87 ? 1.651 0.252 -0.886 1.00 96.94 87 ASP A C 1
ATOM 632 O O . ASP A 1 87 ? 0.975 -0.333 -1.736 1.00 96.94 87 ASP A O 1
ATOM 636 N N . VAL A 1 88 ? 1.296 0.270 0.403 1.00 97.38 88 VAL A N 1
ATOM 637 C CA . VAL A 1 88 ? 0.032 -0.268 0.938 1.00 97.38 88 VAL A CA 1
ATOM 638 C C . VAL A 1 88 ? -0.632 0.777 1.835 1.00 97.38 88 VAL A C 1
ATOM 640 O O . VAL A 1 88 ? -0.047 1.236 2.819 1.00 97.38 88 VAL A O 1
ATOM 643 N N . PHE A 1 89 ? -1.886 1.100 1.525 1.00 96.44 89 PHE A N 1
ATOM 644 C CA . PHE A 1 89 ? -2.705 2.122 2.171 1.00 96.44 89 PHE A CA 1
ATOM 645 C C . PHE A 1 89 ? -3.892 1.467 2.884 1.00 96.44 89 PHE A C 1
ATOM 647 O O . PHE A 1 89 ? -4.916 1.157 2.280 1.00 96.44 89 PHE A O 1
ATOM 654 N N . CYS A 1 90 ? -3.759 1.233 4.188 1.00 95.69 90 CYS A N 1
ATOM 655 C CA . CYS A 1 90 ? -4.823 0.646 5.003 1.00 95.69 90 CYS A CA 1
ATOM 656 C C . CYS A 1 90 ? -5.943 1.662 5.260 1.00 95.69 90 CYS A C 1
ATOM 658 O O . CYS A 1 90 ? -5.674 2.841 5.471 1.00 95.69 90 CYS A O 1
ATOM 660 N N . GLY A 1 91 ? -7.184 1.199 5.350 1.00 93.69 91 GLY A N 1
ATOM 661 C CA . GLY A 1 91 ? -8.375 2.025 5.545 1.00 93.69 91 GLY A CA 1
ATOM 662 C C . GLY A 1 91 ? -8.852 2.763 4.294 1.00 93.69 91 GLY A C 1
ATOM 663 O O . GLY A 1 91 ? -9.727 3.610 4.421 1.00 93.69 91 GLY A O 1
ATOM 664 N N . VAL A 1 92 ? -8.286 2.462 3.124 1.00 93.88 92 VAL A N 1
ATOM 665 C CA . VAL A 1 92 ? -8.665 3.057 1.836 1.00 93.88 92 VAL A CA 1
ATOM 666 C C . VAL A 1 92 ? -9.298 1.971 0.971 1.00 93.88 92 VAL A C 1
ATOM 668 O O . VAL A 1 92 ? -8.716 0.894 0.817 1.00 93.88 92 VAL A O 1
ATOM 671 N N . GLY A 1 93 ? -10.499 2.232 0.454 1.00 92.06 93 GLY A N 1
ATOM 672 C CA . GLY A 1 93 ? -11.213 1.331 -0.444 1.00 92.06 93 GLY A CA 1
ATOM 673 C C . GLY A 1 93 ? -10.795 1.477 -1.914 1.00 92.06 93 GLY A C 1
ATOM 674 O O . GLY A 1 93 ? -9.897 2.258 -2.243 1.00 92.06 93 GLY A O 1
ATOM 675 N N . PRO A 1 94 ? -11.420 0.702 -2.819 1.00 92.31 94 PRO A N 1
ATOM 676 C CA . PRO A 1 94 ? -11.114 0.710 -4.254 1.00 92.31 94 PRO A CA 1
ATOM 677 C C . PRO A 1 94 ? -11.371 2.056 -4.949 1.00 92.31 94 PRO A C 1
ATOM 679 O O . PRO A 1 94 ? -10.832 2.299 -6.021 1.00 92.31 94 PRO A O 1
ATOM 682 N N . GLU A 1 95 ? -12.182 2.927 -4.355 1.00 91.06 95 GLU A N 1
ATOM 683 C CA . GLU A 1 95 ? -12.460 4.287 -4.822 1.00 91.06 95 GLU A CA 1
ATOM 684 C C . GLU A 1 95 ? -11.302 5.279 -4.604 1.00 91.06 95 GLU A C 1
ATOM 686 O O . GLU A 1 95 ? -11.364 6.410 -5.086 1.00 91.06 95 GLU A O 1
ATOM 691 N N . GLY A 1 96 ? -10.261 4.887 -3.863 1.00 89.88 96 GLY A N 1
ATOM 692 C CA . GLY A 1 96 ? -9.100 5.733 -3.600 1.00 89.88 96 GLY A CA 1
ATOM 693 C C . GLY A 1 96 ? -8.196 5.942 -4.821 1.00 89.88 96 GLY A C 1
ATOM 694 O O . GLY A 1 96 ? -7.969 5.033 -5.616 1.00 89.88 96 GLY A O 1
ATOM 695 N N . ASP A 1 97 ? -7.604 7.134 -4.926 1.00 92.19 97 ASP A N 1
ATOM 696 C CA . ASP A 1 97 ? -6.578 7.450 -5.928 1.00 92.19 97 ASP A CA 1
ATOM 697 C C . ASP A 1 97 ? -5.196 6.977 -5.440 1.00 92.19 97 ASP A C 1
ATOM 699 O O . ASP A 1 97 ? -4.530 7.638 -4.635 1.00 92.19 97 ASP A O 1
ATOM 703 N N . ALA A 1 98 ? -4.765 5.810 -5.928 1.00 92.12 98 ALA A N 1
ATOM 704 C CA . ALA A 1 98 ? -3.486 5.201 -5.564 1.00 92.12 98 ALA A CA 1
ATOM 705 C C . ALA A 1 98 ? -2.274 6.088 -5.895 1.00 92.12 98 ALA A C 1
ATOM 707 O O . ALA A 1 98 ? -1.292 6.079 -5.149 1.00 92.12 98 ALA A O 1
ATOM 708 N N . ASP A 1 99 ? -2.330 6.872 -6.973 1.00 91.00 99 ASP A N 1
ATOM 709 C CA . ASP A 1 99 ? -1.215 7.720 -7.392 1.00 91.00 99 ASP A CA 1
ATOM 710 C C . ASP A 1 99 ? -1.117 8.973 -6.520 1.00 91.00 99 ASP A C 1
ATOM 712 O O . ASP A 1 99 ? -0.019 9.376 -6.124 1.00 91.00 99 ASP A O 1
ATOM 716 N N . ALA A 1 100 ? -2.253 9.581 -6.161 1.00 90.62 100 ALA A N 1
ATOM 717 C CA . ALA A 1 100 ? -2.276 10.666 -5.180 1.00 90.62 100 ALA A CA 1
ATOM 718 C C . ALA A 1 100 ? -1.744 10.201 -3.822 1.00 90.62 100 ALA A C 1
ATOM 720 O O . ALA A 1 100 ? -0.955 10.908 -3.188 1.00 90.62 100 ALA A O 1
ATOM 721 N N . LEU A 1 101 ? -2.110 8.990 -3.406 1.00 92.62 101 LEU A N 1
ATOM 722 C CA . LEU A 1 101 ? -1.633 8.394 -2.164 1.00 92.62 101 LEU A CA 1
ATOM 723 C C . LEU A 1 101 ? -0.140 8.047 -2.210 1.00 92.62 101 LEU A C 1
ATOM 725 O O . LEU A 1 101 ? 0.554 8.255 -1.216 1.00 92.62 101 LEU A O 1
ATOM 729 N N . ALA A 1 102 ? 0.390 7.605 -3.351 1.00 91.06 102 ALA A N 1
ATOM 730 C CA . ALA A 1 102 ? 1.824 7.367 -3.527 1.00 91.06 102 ALA A CA 1
ATOM 731 C C . ALA A 1 102 ? 2.643 8.670 -3.488 1.00 91.06 102 ALA A C 1
ATOM 733 O O . ALA A 1 102 ? 3.720 8.717 -2.880 1.00 91.06 102 ALA A O 1
ATOM 734 N N . ARG A 1 103 ? 2.120 9.758 -4.075 1.00 88.25 103 ARG A N 1
ATOM 735 C CA . ARG A 1 103 ? 2.713 11.103 -3.955 1.00 88.25 103 ARG A CA 1
ATOM 736 C C . ARG A 1 103 ? 2.713 11.579 -2.502 1.00 88.25 103 ARG A C 1
ATOM 738 O O . ARG A 1 103 ? 3.750 12.026 -2.011 1.00 88.25 103 ARG A O 1
ATOM 745 N N . PHE A 1 104 ? 1.586 11.416 -1.805 1.00 88.31 104 PHE A N 1
ATOM 746 C CA . PHE A 1 104 ? 1.472 11.673 -0.367 1.00 88.31 104 PHE A CA 1
ATOM 747 C C . PHE A 1 104 ? 2.501 10.874 0.440 1.00 88.31 104 PHE A C 1
ATOM 749 O O . PHE A 1 104 ? 3.261 11.469 1.199 1.00 88.31 104 PHE A O 1
ATOM 756 N N . ALA A 1 105 ? 2.584 9.557 0.238 1.00 89.50 105 ALA A N 1
ATOM 757 C CA . ALA A 1 105 ? 3.524 8.683 0.935 1.00 89.50 105 ALA A CA 1
ATOM 758 C C . ALA A 1 105 ? 4.976 9.126 0.750 1.00 89.50 105 ALA A C 1
ATOM 760 O O . ALA A 1 105 ? 5.728 9.188 1.720 1.00 89.50 105 ALA A O 1
ATOM 761 N N . THR A 1 106 ? 5.347 9.477 -0.482 1.00 86.75 106 THR A N 1
ATOM 762 C CA . THR A 1 106 ? 6.704 9.916 -0.818 1.00 86.75 106 THR A CA 1
ATOM 763 C C . THR A 1 106 ? 7.086 11.152 -0.011 1.00 86.75 106 THR A C 1
ATOM 765 O O . THR A 1 106 ? 8.073 11.120 0.716 1.00 86.75 106 THR A O 1
ATOM 768 N N . GLY A 1 107 ? 6.308 12.236 -0.060 1.00 86.00 107 GLY A N 1
ATOM 769 C CA . GLY A 1 107 ? 6.709 13.432 0.687 1.00 86.00 107 GLY A CA 1
ATOM 770 C C . GLY A 1 107 ? 6.427 13.361 2.192 1.00 86.00 107 GLY A C 1
ATOM 771 O O . GLY A 1 107 ? 7.155 13.996 2.948 1.00 86.00 107 GLY A O 1
ATOM 772 N N . PHE A 1 108 ? 5.465 12.547 2.649 1.00 85.56 108 PHE A N 1
ATOM 773 C CA . PHE A 1 108 ? 5.244 12.306 4.081 1.00 85.56 108 PHE A CA 1
ATOM 774 C C . PHE A 1 108 ? 6.408 11.540 4.724 1.00 85.56 108 PHE A C 1
ATOM 776 O O . PHE A 1 108 ? 6.819 11.874 5.832 1.00 85.56 108 PHE A O 1
ATOM 783 N N . LEU A 1 109 ? 6.951 10.527 4.039 1.00 84.94 109 LEU A N 1
ATOM 784 C CA . LEU A 1 109 ? 8.031 9.691 4.571 1.00 84.94 109 LEU A CA 1
ATOM 785 C C . LEU A 1 109 ? 9.426 10.259 4.288 1.00 84.94 109 LEU A C 1
ATOM 787 O O . LEU A 1 109 ? 10.318 10.110 5.116 1.00 84.94 109 LEU A O 1
ATOM 791 N N . GLU A 1 110 ? 9.633 10.900 3.136 1.00 79.12 110 GLU A N 1
ATOM 792 C CA . GLU A 1 110 ? 10.958 11.381 2.721 1.00 79.12 110 GLU A CA 1
ATOM 793 C C . GLU A 1 110 ? 11.197 12.861 3.067 1.00 79.12 110 GLU A C 1
ATOM 795 O O . GLU A 1 110 ? 12.310 13.349 2.889 1.00 79.12 110 GLU A O 1
ATOM 800 N N . ALA A 1 111 ? 10.176 13.588 3.545 1.00 71.00 111 ALA A N 1
ATOM 801 C CA . ALA A 1 111 ? 10.236 15.012 3.908 1.00 71.00 111 ALA A CA 1
ATOM 802 C C . ALA A 1 111 ? 10.832 15.931 2.813 1.00 71.00 111 ALA A C 1
ATOM 804 O O . ALA A 1 111 ? 11.372 16.998 3.104 1.00 71.00 111 ALA A O 1
ATOM 805 N N . ARG A 1 112 ? 10.747 15.521 1.539 1.00 63.12 112 ARG A N 1
ATOM 806 C CA . ARG A 1 112 ? 11.427 16.186 0.412 1.00 63.12 112 ARG A CA 1
ATOM 807 C C . ARG A 1 112 ? 10.727 17.444 -0.102 1.00 63.12 112 ARG A C 1
ATOM 809 O O . ARG A 1 112 ? 11.389 18.289 -0.694 1.00 63.12 112 ARG A O 1
ATOM 816 N N . ALA A 1 113 ? 9.413 17.570 0.087 1.00 60.41 113 ALA A N 1
ATOM 817 C CA . ALA A 1 113 ? 8.631 18.719 -0.370 1.00 60.41 113 ALA A CA 1
ATOM 818 C C . ALA A 1 113 ? 7.277 18.811 0.361 1.00 60.41 113 ALA A C 1
ATOM 820 O O . ALA A 1 113 ? 6.781 17.786 0.839 1.00 60.41 113 ALA A O 1
ATOM 821 N N . PRO A 1 114 ? 6.638 19.999 0.410 1.00 66.19 114 PRO A N 1
ATOM 822 C CA . PRO A 1 114 ? 5.238 20.118 0.805 1.00 66.19 114 PRO A CA 1
ATOM 823 C C . PRO A 1 114 ? 4.371 19.269 -0.128 1.00 66.19 114 PRO A C 1
ATOM 825 O O . PRO A 1 114 ? 4.398 19.461 -1.344 1.00 66.19 114 PRO A O 1
ATOM 828 N N . VAL A 1 115 ? 3.598 18.338 0.431 1.00 68.31 115 VAL A N 1
ATOM 829 C CA . VAL A 1 115 ? 2.658 17.528 -0.351 1.00 68.31 115 VAL A CA 1
ATOM 830 C C . VAL A 1 115 ? 1.239 17.995 -0.072 1.00 68.31 115 VAL A C 1
ATOM 832 O O . VAL A 1 115 ? 0.895 18.170 1.101 1.00 68.31 115 VAL A O 1
ATOM 835 N N . PRO A 1 116 ? 0.395 18.173 -1.104 1.00 68.69 116 PRO A N 1
ATOM 836 C CA . PRO A 1 116 ? -1.030 18.360 -0.896 1.00 68.69 116 PRO A CA 1
ATOM 837 C C . PRO A 1 116 ? -1.570 17.211 -0.044 1.00 68.69 116 PRO A C 1
ATOM 839 O O . PRO A 1 116 ? -1.379 16.039 -0.380 1.00 68.69 116 PRO A O 1
ATOM 842 N N . LEU A 1 117 ? -2.218 17.542 1.073 1.00 66.56 117 LEU A N 1
ATOM 843 C CA . LEU A 1 117 ? -2.902 16.535 1.869 1.00 66.56 117 LEU A CA 1
ATOM 844 C C . LEU A 1 117 ? -4.028 15.940 1.018 1.00 66.56 117 LEU A C 1
ATOM 846 O O . LEU A 1 117 ? -4.802 16.699 0.424 1.00 66.56 117 LEU A O 1
ATOM 850 N N . PRO A 1 118 ? -4.144 14.606 0.955 1.00 66.94 118 PRO A N 1
ATOM 851 C CA . PRO A 1 118 ? -5.296 13.996 0.324 1.00 66.94 118 PRO A CA 1
ATOM 852 C C . PRO A 1 118 ? -6.549 14.377 1.146 1.00 66.94 118 PRO A C 1
ATOM 854 O O . PRO A 1 118 ? -6.427 14.675 2.343 1.00 66.94 118 PRO A O 1
ATOM 857 N N . PRO A 1 119 ? -7.754 14.425 0.545 1.00 68.31 119 PRO A N 1
ATOM 858 C CA . PRO A 1 119 ? -8.972 14.748 1.288 1.00 68.31 119 PRO A CA 1
ATOM 859 C C . PRO A 1 119 ? -9.089 13.856 2.532 1.00 68.31 119 PRO A C 1
ATOM 861 O O . PRO A 1 119 ? -8.683 12.696 2.502 1.00 68.31 119 PRO A O 1
ATOM 864 N N . ALA A 1 120 ? -9.616 14.376 3.645 1.00 62.66 120 ALA A N 1
ATOM 865 C CA . ALA A 1 120 ? -9.538 13.707 4.954 1.00 62.66 120 ALA A CA 1
ATOM 866 C C . ALA A 1 120 ? -10.065 12.254 4.956 1.00 62.66 120 ALA A C 1
ATOM 868 O O . ALA A 1 120 ? -9.547 11.410 5.687 1.00 62.66 120 ALA A O 1
ATOM 869 N N . THR A 1 121 ? -11.044 11.957 4.097 1.00 62.31 121 THR A N 1
ATOM 870 C CA . THR A 1 121 ? -11.629 10.624 3.865 1.00 62.31 121 THR A CA 1
ATOM 871 C C . THR A 1 121 ? -10.677 9.618 3.211 1.00 62.31 121 THR A C 1
ATOM 873 O O . THR A 1 121 ? -10.963 8.428 3.205 1.00 62.31 121 THR A O 1
ATOM 876 N N . SER A 1 122 ? -9.543 10.077 2.689 1.00 73.25 122 SER A N 1
ATOM 877 C CA . SER A 1 122 ? -8.541 9.277 1.977 1.00 73.25 122 SER A CA 1
ATOM 878 C C . SER A 1 122 ? -7.189 9.223 2.690 1.00 73.25 122 SER A C 1
ATOM 880 O O . SER A 1 122 ? -6.261 8.585 2.205 1.00 73.25 122 SER A O 1
ATOM 882 N N . VAL A 1 123 ? -7.056 9.839 3.873 1.00 85.62 123 VAL A N 1
ATOM 883 C CA . VAL A 1 123 ? -5.847 9.650 4.685 1.00 85.62 123 VAL A CA 1
ATOM 884 C C . VAL A 1 123 ? -5.838 8.198 5.183 1.00 85.62 123 VAL A C 1
ATOM 886 O O . VAL A 1 123 ? -6.786 7.787 5.860 1.00 85.62 123 VAL A O 1
ATOM 889 N N . PRO A 1 124 ? -4.786 7.409 4.918 1.00 92.31 124 PRO A N 1
ATOM 890 C CA . PRO A 1 124 ? -4.756 6.012 5.326 1.00 92.31 124 PRO A CA 1
ATOM 891 C C . PRO A 1 124 ? -4.756 5.869 6.855 1.00 92.31 124 PRO A C 1
ATOM 893 O O . PRO A 1 124 ? -4.249 6.710 7.602 1.00 92.31 124 PRO A O 1
ATOM 896 N N . LEU A 1 125 ? -5.352 4.790 7.358 1.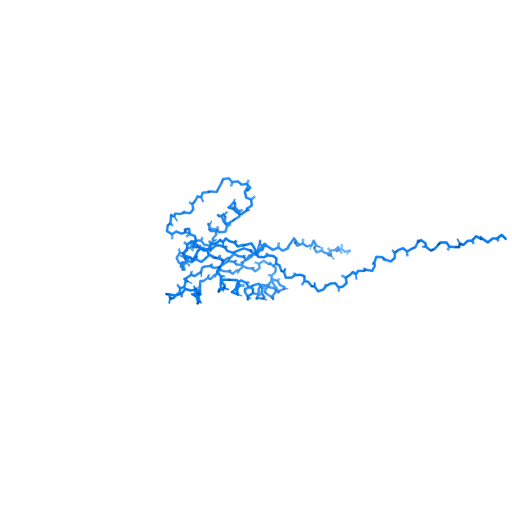00 93.38 125 LEU A N 1
ATOM 897 C CA . LEU A 1 125 ? -5.222 4.376 8.755 1.00 93.38 125 LEU A CA 1
ATOM 898 C C . LEU A 1 125 ? -3.781 3.989 9.069 1.00 93.38 125 LEU A C 1
ATOM 900 O O . LEU A 1 125 ? -3.290 4.341 10.133 1.00 93.38 125 LEU A O 1
ATOM 904 N N . ALA A 1 126 ? -3.125 3.293 8.145 1.00 94.81 126 ALA A N 1
ATOM 905 C CA . ALA A 1 126 ? -1.703 2.989 8.175 1.00 94.81 126 ALA A CA 1
ATOM 906 C C . ALA A 1 126 ? -1.166 2.980 6.742 1.00 94.81 126 ALA A C 1
ATOM 908 O O . ALA A 1 126 ? -1.813 2.466 5.832 1.00 94.81 126 ALA A O 1
ATOM 909 N N . LEU A 1 127 ? 0.028 3.520 6.570 1.00 95.44 127 LEU A N 1
ATOM 910 C CA . LEU A 1 127 ? 0.843 3.463 5.364 1.00 95.44 127 LEU A CA 1
ATOM 911 C C . LEU A 1 127 ? 2.038 2.535 5.592 1.00 95.44 127 LEU A C 1
ATOM 913 O O . LEU A 1 127 ? 2.726 2.669 6.611 1.00 95.44 127 LEU A O 1
ATOM 917 N N . LEU A 1 128 ? 2.281 1.635 4.640 1.00 96.50 128 LEU A N 1
ATOM 918 C CA . LEU A 1 128 ? 3.508 0.854 4.524 1.00 96.50 128 LEU A CA 1
ATOM 919 C C . LEU A 1 128 ? 4.116 1.093 3.143 1.00 96.50 128 LEU A C 1
ATOM 921 O O . LEU A 1 128 ? 3.392 1.085 2.149 1.00 96.50 128 LEU A O 1
ATOM 925 N N . ARG A 1 129 ? 5.436 1.252 3.088 1.00 95.50 129 ARG A N 1
ATOM 926 C CA . ARG A 1 129 ? 6.194 1.425 1.852 1.00 95.50 129 ARG A CA 1
ATOM 927 C C . ARG A 1 129 ? 7.454 0.586 1.872 1.00 95.50 129 ARG A C 1
ATOM 929 O O . ARG A 1 129 ? 8.145 0.497 2.887 1.00 95.50 129 ARG A O 1
ATOM 936 N N . VAL A 1 130 ? 7.769 0.025 0.716 1.00 94.50 130 VAL A N 1
ATOM 937 C CA . VAL A 1 130 ? 9.068 -0.562 0.416 1.00 94.50 130 VAL A CA 1
ATOM 938 C C . VAL A 1 130 ? 9.559 0.088 -0.871 1.00 94.50 130 VAL A C 1
ATOM 940 O O . VAL A 1 130 ? 8.986 -0.192 -1.926 1.00 94.50 130 VAL A O 1
ATOM 943 N N . PRO A 1 131 ? 10.567 0.974 -0.813 1.00 89.56 131 PRO A N 1
ATOM 944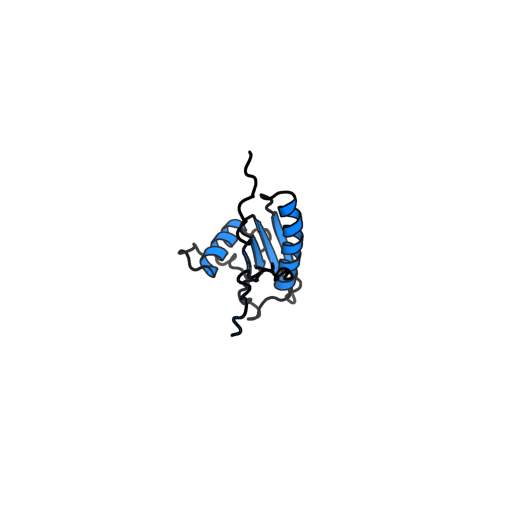 C CA . PRO A 1 131 ? 11.123 1.558 -2.023 1.00 89.56 131 PRO A CA 1
ATOM 945 C C . PRO A 1 131 ? 11.791 0.467 -2.863 1.00 89.56 131 PRO A C 1
ATOM 947 O O . PRO A 1 131 ? 12.380 -0.475 -2.323 1.00 89.56 131 PRO A O 1
ATOM 950 N N . ALA A 1 132 ? 11.712 0.597 -4.185 1.00 83.81 132 ALA A N 1
ATOM 951 C CA . ALA A 1 132 ? 12.496 -0.250 -5.067 1.00 83.81 132 ALA A CA 1
ATOM 952 C C . ALA A 1 132 ? 13.994 -0.042 -4.774 1.00 83.81 132 ALA A C 1
ATOM 954 O O . ALA A 1 132 ? 14.422 1.091 -4.519 1.00 83.81 132 ALA A O 1
ATOM 955 N N . PRO A 1 133 ? 14.811 -1.109 -4.789 1.00 71.62 133 PRO A N 1
ATOM 956 C CA . PRO A 1 133 ? 16.253 -0.934 -4.757 1.00 71.62 133 PRO A CA 1
ATOM 957 C C . PRO A 1 133 ? 16.685 -0.118 -5.986 1.00 71.62 133 PRO A C 1
ATOM 959 O O . PRO A 1 133 ? 16.064 -0.245 -7.044 1.00 71.62 133 PRO A O 1
ATOM 962 N N . PRO A 1 134 ? 17.746 0.703 -5.883 1.00 63.19 134 PRO A N 1
ATOM 963 C CA . PRO A 1 134 ? 18.282 1.390 -7.047 1.00 63.19 134 PRO A CA 1
ATOM 964 C C . PRO A 1 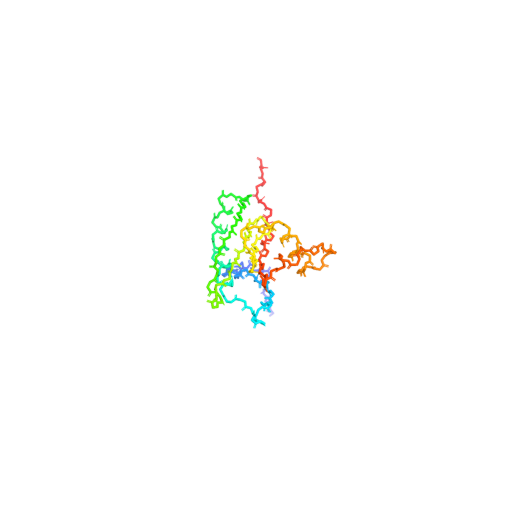134 ? 18.633 0.347 -8.109 1.00 63.19 134 PRO A C 1
ATOM 966 O O . PRO A 1 134 ? 19.390 -0.591 -7.844 1.00 63.19 134 PRO A O 1
ATOM 969 N N . ILE A 1 135 ? 18.038 0.488 -9.291 1.00 60.09 135 ILE A N 1
ATOM 970 C CA . ILE A 1 135 ? 18.310 -0.394 -10.421 1.00 60.09 135 ILE A CA 1
ATOM 971 C C . ILE A 1 135 ? 19.779 -0.166 -10.788 1.00 60.09 135 ILE A C 1
ATOM 973 O O . ILE A 1 135 ? 20.164 0.949 -11.139 1.00 60.09 135 ILE A O 1
ATOM 977 N N . ALA A 1 136 ? 20.623 -1.190 -10.653 1.00 53.09 136 ALA A N 1
ATOM 978 C CA . ALA A 1 136 ? 21.969 -1.127 -11.208 1.00 53.09 136 ALA A CA 1
ATOM 979 C C . ALA A 1 136 ? 21.827 -1.026 -12.732 1.00 53.09 136 ALA A C 1
ATOM 981 O O . ALA A 1 136 ? 21.099 -1.830 -13.317 1.00 53.09 136 ALA A O 1
ATOM 982 N N . GLU A 1 137 ? 22.474 -0.034 -13.356 1.00 49.59 137 GLU A N 1
ATOM 983 C CA . GLU A 1 137 ? 22.430 0.137 -14.811 1.00 49.59 137 GLU A CA 1
ATOM 984 C C . GLU A 1 137 ? 22.688 -1.205 -15.511 1.00 49.59 137 GLU A C 1
ATOM 986 O O . GLU A 1 137 ? 23.609 -1.937 -15.121 1.00 49.59 137 GLU A O 1
ATOM 991 N N . PRO A 1 138 ? 21.891 -1.561 -16.534 1.00 50.78 138 PRO A N 1
ATOM 992 C CA . PRO A 1 138 ? 22.123 -2.789 -17.264 1.00 50.78 138 PRO A CA 1
ATOM 993 C C . PRO A 1 138 ? 23.513 -2.720 -17.901 1.00 50.78 138 PRO A C 1
ATOM 995 O O . PRO A 1 138 ? 23.794 -1.863 -18.737 1.00 50.78 138 PRO A O 1
ATOM 998 N N . LEU A 1 139 ? 24.385 -3.658 -17.526 1.00 51.81 139 LEU A N 1
ATOM 999 C CA . LEU A 1 139 ? 25.676 -3.902 -18.172 1.00 51.81 139 LEU A CA 1
ATOM 1000 C C . LEU A 1 139 ? 25.459 -4.536 -19.558 1.00 51.81 139 LEU A C 1
ATOM 1002 O O . LEU A 1 139 ? 25.952 -5.619 -19.848 1.00 51.81 139 LEU A O 1
ATOM 1006 N N . CYS A 1 140 ? 24.703 -3.872 -20.427 1.00 46.50 140 CYS A N 1
ATOM 1007 C CA . CYS A 1 140 ? 24.700 -4.136 -21.857 1.00 46.50 140 CYS A CA 1
ATOM 1008 C C . CYS A 1 140 ? 25.471 -3.007 -22.540 1.00 46.50 140 CYS A C 1
ATOM 1010 O O . CYS A 1 140 ? 24.896 -2.085 -23.111 1.00 46.50 140 CYS A O 1
ATOM 1012 N N . ARG A 1 141 ? 26.807 -3.086 -22.484 1.00 50.59 141 ARG A N 1
ATOM 1013 C CA . ARG A 1 141 ? 27.648 -2.432 -23.491 1.00 50.59 141 ARG A CA 1
ATOM 1014 C C . ARG A 1 141 ? 27.494 -3.229 -24.782 1.00 50.59 141 ARG A C 1
ATOM 1016 O O . ARG A 1 141 ? 28.101 -4.287 -24.924 1.00 50.59 141 ARG A O 1
ATOM 1023 N N . VAL A 1 142 ? 26.659 -2.739 -25.692 1.00 55.50 142 VAL A N 1
ATOM 1024 C CA . VAL A 1 142 ? 26.669 -3.191 -27.087 1.00 55.50 142 VAL A CA 1
ATOM 1025 C C . VAL A 1 142 ? 28.065 -2.873 -27.632 1.00 55.50 142 VAL A C 1
ATOM 1027 O O . VAL A 1 142 ? 28.487 -1.717 -27.580 1.00 55.50 142 VAL A O 1
ATOM 1030 N N . SER A 1 143 ? 28.807 -3.914 -28.017 1.00 55.69 143 SER A N 1
ATOM 1031 C CA . SER A 1 143 ? 30.098 -3.809 -28.717 1.00 55.69 143 SER A CA 1
ATOM 1032 C C . SER A 1 143 ? 29.880 -3.861 -30.218 1.00 55.69 143 SER A C 1
ATOM 1034 O O . SER A 1 143 ? 28.940 -4.581 -30.628 1.00 55.69 143 SER A O 1
#

Secondary structure (DSSP, 8-state):
---PPP----------PPPPPPP-EEPPPTTTSS--HHHHHHHHHHHHHHHHHHHH-TT--EEEEEEETTSTT-EEEEEEEETTEEEEEET--TTS-HHHHHHHHHHHHH--S--PPPPGGGS-SEEEEEEPPPPPPP-----